Protein AF-G4Z3X9-F1 (afdb_monomer_lite)

Organism: Phytophthora sojae (strain P6497) (NCBI:txid1094619)

Structure (mmCIF, N/CA/C/O backbone):
data_AF-G4Z3X9-F1
#
_entry.id   AF-G4Z3X9-F1
#
loop_
_at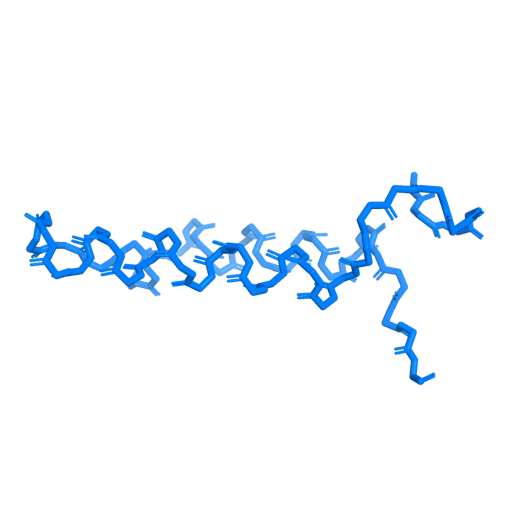om_site.group_PDB
_atom_site.id
_atom_site.type_symbol
_atom_site.label_a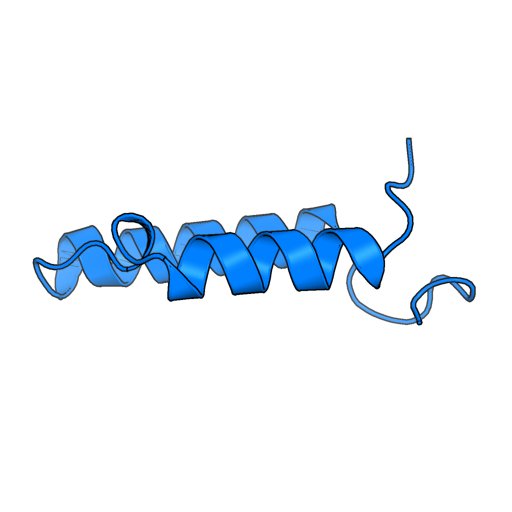tom_id
_atom_site.label_alt_id
_atom_site.label_comp_id
_atom_site.label_asym_id
_atom_site.label_entity_id
_atom_site.label_seq_id
_atom_site.pdbx_PDB_ins_code
_atom_site.Cartn_x
_atom_site.Cartn_y
_atom_site.Cartn_z
_atom_site.occupancy
_atom_site.B_iso_or_equiv
_atom_site.auth_seq_id
_atom_site.auth_comp_id
_atom_site.auth_asym_id
_atom_site.auth_atom_id
_atom_site.pdbx_PDB_model_num
ATOM 1 N N . MET A 1 1 ? 10.817 4.091 -13.655 1.00 49.47 1 MET A N 1
ATOM 2 C CA . MET A 1 1 ? 10.539 2.653 -13.425 1.00 49.47 1 MET A CA 1
ATOM 3 C C . MET A 1 1 ? 11.829 2.011 -12.956 1.00 49.47 1 MET A C 1
ATOM 5 O O . MET A 1 1 ? 12.838 2.237 -13.618 1.00 49.47 1 MET A O 1
ATOM 9 N N . ASN A 1 2 ? 11.844 1.274 -11.841 1.00 52.62 2 ASN A N 1
ATOM 10 C CA . ASN A 1 2 ? 13.102 0.811 -11.229 1.00 52.62 2 ASN A CA 1
ATOM 11 C C . ASN A 1 2 ? 13.803 -0.327 -12.019 1.00 52.62 2 ASN A C 1
ATOM 13 O O . ASN A 1 2 ? 14.558 -1.108 -11.463 1.00 52.62 2 ASN A O 1
ATOM 17 N N . ARG 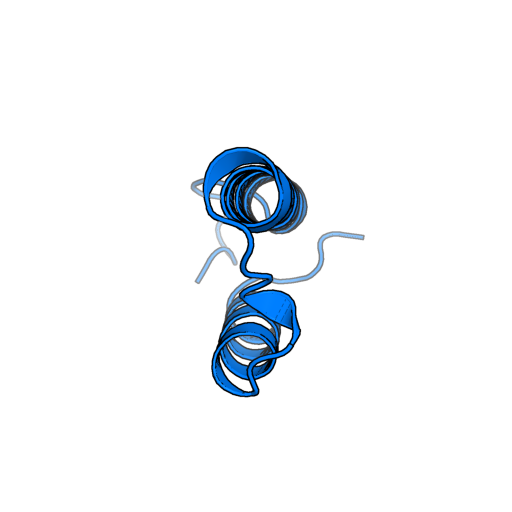A 1 3 ? 13.588 -0.402 -13.346 1.00 56.09 3 ARG A N 1
ATOM 18 C CA . ARG A 1 3 ? 14.310 -1.291 -14.278 1.00 56.09 3 ARG A CA 1
ATOM 19 C C . ARG A 1 3 ? 15.820 -1.045 -14.273 1.00 56.09 3 ARG A C 1
ATOM 21 O O . ARG A 1 3 ? 16.570 -1.916 -14.679 1.00 56.09 3 ARG A O 1
ATOM 28 N N . LYS A 1 4 ? 16.249 0.150 -13.855 1.00 66.06 4 LYS A N 1
ATOM 29 C CA . LYS A 1 4 ? 17.662 0.526 -13.725 1.00 66.06 4 LYS A CA 1
ATOM 30 C C . LYS A 1 4 ? 18.246 0.221 -12.334 1.00 66.06 4 LYS A C 1
ATOM 32 O O . LYS A 1 4 ? 19.410 0.532 -12.130 1.00 66.06 4 LYS A O 1
ATOM 37 N N . ARG A 1 5 ? 17.466 -0.337 -11.388 1.00 66.00 5 ARG A N 1
ATOM 38 C CA . ARG A 1 5 ? 17.864 -0.532 -9.974 1.00 66.00 5 ARG A CA 1
ATOM 39 C C . ARG A 1 5 ? 18.369 0.746 -9.280 1.00 66.00 5 ARG A C 1
ATOM 41 O O . ARG A 1 5 ? 19.244 0.707 -8.426 1.00 66.00 5 ARG A O 1
ATOM 48 N N . ILE A 1 6 ? 17.808 1.897 -9.642 1.00 74.81 6 ILE A N 1
ATOM 49 C CA . ILE A 1 6 ? 18.121 3.195 -9.042 1.00 74.81 6 ILE A CA 1
ATOM 50 C C . ILE A 1 6 ? 16.996 3.578 -8.075 1.00 74.81 6 ILE A C 1
ATOM 52 O O . ILE A 1 6 ? 15.853 3.799 -8.483 1.00 74.81 6 ILE A O 1
ATOM 56 N N . GLY A 1 7 ? 17.335 3.698 -6.790 1.00 78.25 7 GLY A N 1
ATOM 57 C CA . GLY A 1 7 ? 16.409 4.061 -5.715 1.00 78.25 7 GLY A CA 1
ATOM 58 C C . GLY A 1 7 ? 15.931 2.863 -4.889 1.00 78.25 7 GLY A C 1
ATOM 59 O O . GLY A 1 7 ? 16.494 1.775 -4.964 1.00 78.25 7 GLY A O 1
ATOM 60 N N . ASN A 1 8 ? 14.891 3.063 -4.072 1.00 82.06 8 ASN A N 1
ATOM 61 C CA . ASN A 1 8 ? 14.399 2.035 -3.146 1.00 82.06 8 ASN A CA 1
ATOM 62 C C . ASN A 1 8 ? 13.870 0.796 -3.893 1.00 82.06 8 ASN A C 1
ATOM 64 O O . ASN A 1 8 ? 13.093 0.919 -4.846 1.00 82.06 8 ASN A O 1
ATOM 68 N N . SER A 1 9 ? 14.244 -0.393 -3.417 1.00 82.69 9 SER A N 1
ATOM 69 C CA . SER A 1 9 ? 13.690 -1.655 -3.911 1.00 82.69 9 SER A CA 1
ATOM 70 C C . SER A 1 9 ? 12.203 -1.781 -3.561 1.00 82.69 9 SER A C 1
ATOM 72 O O . SER A 1 9 ? 11.695 -1.100 -2.662 1.00 82.69 9 SER A O 1
ATOM 74 N N . TYR A 1 10 ? 11.497 -2.684 -4.248 1.00 82.94 10 TYR A N 1
ATOM 75 C CA . TYR A 1 10 ? 10.102 -3.001 -3.929 1.00 82.94 10 TYR A CA 1
ATOM 76 C C . TYR A 1 10 ? 9.925 -3.387 -2.454 1.00 82.94 10 TYR A C 1
ATOM 78 O O . TYR A 1 10 ? 9.028 -2.869 -1.787 1.00 82.94 10 TYR A O 1
ATOM 86 N N . GLY A 1 11 ? 10.817 -4.235 -1.931 1.00 84.44 11 GLY A N 1
ATOM 87 C CA . GLY A 1 11 ? 10.807 -4.656 -0.531 1.00 84.44 11 GLY A CA 1
ATOM 88 C C . GLY A 1 11 ? 10.956 -3.475 0.426 1.00 84.44 11 GLY A C 1
ATOM 89 O O . GLY A 1 11 ? 10.141 -3.316 1.330 1.00 84.44 11 GLY A O 1
ATOM 90 N N . THR A 1 12 ? 11.915 -2.575 0.177 1.00 88.69 12 THR A N 1
ATOM 91 C CA . THR A 1 12 ? 12.100 -1.367 1.000 1.00 88.69 12 THR A CA 1
ATOM 92 C C . THR A 1 12 ? 10.861 -0.470 0.991 1.00 88.69 12 THR A C 1
ATOM 94 O O . THR A 1 12 ? 10.489 0.079 2.029 1.00 88.69 12 THR A O 1
ATOM 97 N N . ILE A 1 13 ? 10.205 -0.315 -0.163 1.00 86.62 13 ILE A N 1
ATOM 98 C CA . ILE A 1 13 ? 8.965 0.464 -0.274 1.00 86.62 13 ILE A CA 1
ATOM 99 C C . ILE A 1 13 ? 7.840 -0.206 0.527 1.00 86.62 13 ILE A C 1
ATOM 101 O O . ILE A 1 13 ? 7.161 0.474 1.297 1.00 86.62 13 ILE A O 1
ATOM 105 N N . CYS A 1 14 ? 7.670 -1.525 0.406 1.00 86.81 14 CYS A N 1
ATOM 106 C CA . CYS A 1 14 ? 6.657 -2.270 1.156 1.00 86.81 14 CYS A CA 1
ATOM 107 C C . CYS A 1 14 ? 6.877 -2.164 2.669 1.00 86.81 14 CYS A C 1
ATOM 109 O O . CYS A 1 14 ? 5.936 -1.847 3.391 1.00 86.81 14 CYS A O 1
ATOM 111 N N . SER A 1 15 ? 8.112 -2.326 3.150 1.00 89.06 15 SER A N 1
ATOM 112 C CA . SER A 1 15 ? 8.432 -2.196 4.577 1.00 89.06 15 SER A CA 1
ATOM 113 C C . SER A 1 15 ? 8.113 -0.801 5.124 1.00 89.06 15 SER A C 1
ATOM 115 O O . SER A 1 15 ? 7.534 -0.683 6.203 1.00 89.06 15 SER A O 1
ATOM 117 N N . LYS A 1 16 ? 8.411 0.266 4.365 1.00 91.12 16 LYS A N 1
ATOM 118 C CA . LYS A 1 16 ? 8.038 1.642 4.743 1.00 91.12 16 LYS A CA 1
ATO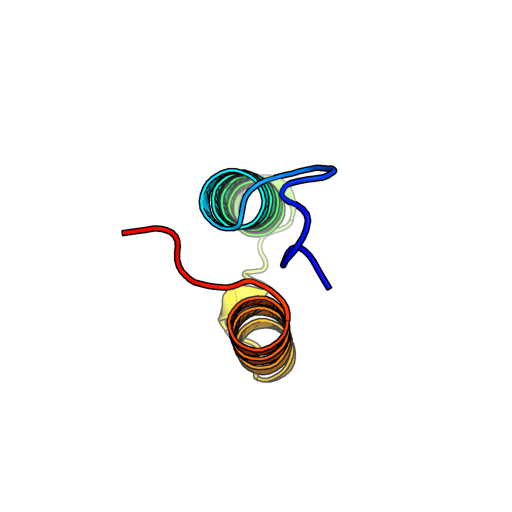M 119 C C . LYS A 1 16 ? 6.520 1.815 4.829 1.00 91.12 16 LYS A C 1
ATOM 121 O O . LYS A 1 16 ? 6.027 2.401 5.788 1.00 91.12 16 LYS A O 1
ATOM 126 N N . LEU A 1 17 ? 5.774 1.279 3.863 1.00 89.44 17 LEU A N 1
ATOM 127 C CA . LEU A 1 17 ? 4.309 1.332 3.879 1.00 89.44 17 LEU A CA 1
ATOM 128 C C . LEU A 1 17 ? 3.708 0.540 5.046 1.00 89.44 17 LEU A C 1
ATOM 130 O O . LEU A 1 17 ? 2.745 1.00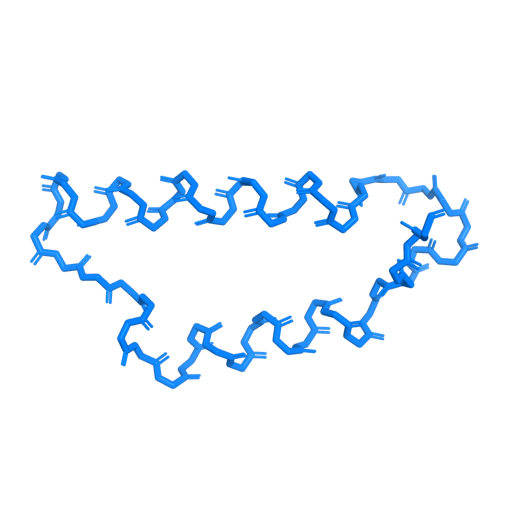9 5.651 1.00 89.44 17 LEU A O 1
ATOM 134 N N . CYS A 1 18 ? 4.288 -0.607 5.406 1.00 89.50 18 CYS A N 1
ATOM 135 C CA . CYS A 1 18 ? 3.894 -1.361 6.596 1.00 89.50 18 CYS A CA 1
ATOM 136 C C . CYS A 1 18 ? 4.100 -0.545 7.879 1.00 89.50 18 CYS A C 1
ATOM 138 O O . CYS A 1 18 ? 3.198 -0.503 8.712 1.00 89.50 18 CYS A O 1
ATOM 140 N N . ALA A 1 19 ? 5.234 0.148 8.019 1.00 92.19 19 ALA A N 1
ATOM 141 C CA . ALA A 1 19 ? 5.497 1.011 9.171 1.00 92.19 19 ALA A CA 1
ATOM 142 C C . ALA A 1 19 ? 4.502 2.183 9.257 1.00 92.19 19 ALA A C 1
ATOM 144 O O . ALA A 1 19 ? 3.955 2.457 10.323 1.00 92.19 19 ALA A O 1
ATOM 145 N N . VAL A 1 20 ? 4.201 2.832 8.126 1.00 89.50 20 VAL A N 1
ATOM 146 C CA . VAL A 1 20 ? 3.187 3.900 8.060 1.00 89.50 20 VAL A CA 1
ATOM 147 C C . VAL A 1 20 ? 1.805 3.367 8.444 1.00 89.50 20 VAL A C 1
ATOM 149 O O . VAL A 1 20 ? 1.113 3.981 9.255 1.00 89.50 20 VAL A O 1
ATOM 152 N N . ARG A 1 21 ? 1.407 2.201 7.918 1.00 89.81 21 ARG A N 1
ATOM 153 C CA . ARG A 1 21 ? 0.141 1.550 8.282 1.00 89.81 21 ARG A CA 1
ATOM 154 C C . ARG A 1 21 ? 0.084 1.226 9.774 1.00 89.81 21 ARG A C 1
ATOM 156 O O . ARG A 1 21 ? -0.936 1.499 10.401 1.00 89.81 21 ARG A O 1
ATOM 163 N N . TRP A 1 22 ? 1.156 0.665 10.335 1.00 91.88 22 TRP A N 1
ATOM 164 C CA . TRP A 1 22 ? 1.246 0.365 11.764 1.00 91.88 22 TRP A CA 1
ATOM 165 C C . TRP A 1 22 ? 1.048 1.625 12.605 1.00 91.88 22 TRP A C 1
ATOM 167 O O . TRP A 1 22 ? 0.212 1.619 13.504 1.00 91.88 22 TRP A O 1
ATOM 177 N N . ARG A 1 23 ? 1.725 2.725 12.251 1.00 92.69 23 ARG A N 1
ATOM 178 C CA . ARG A 1 23 ? 1.590 4.011 12.939 1.00 92.69 23 ARG A CA 1
ATOM 179 C C . ARG A 1 23 ? 0.148 4.508 12.934 1.00 92.69 23 ARG A C 1
ATOM 181 O O . ARG A 1 23 ? -0.390 4.827 13.984 1.00 92.69 23 ARG A O 1
ATOM 188 N N . HIS A 1 24 ? -0.505 4.533 11.772 1.00 88.88 24 HIS A N 1
ATOM 189 C CA . HIS A 1 24 ? -1.904 4.964 11.690 1.00 88.88 24 HIS A CA 1
ATOM 190 C C . HIS A 1 24 ? -2.836 4.065 12.506 1.00 88.88 24 HIS A C 1
ATOM 192 O O . HIS A 1 24 ? -3.726 4.571 13.187 1.00 88.88 24 HIS A O 1
ATOM 198 N N . ARG A 1 25 ? -2.603 2.749 12.489 1.00 90.00 25 ARG A N 1
ATOM 199 C CA . ARG A 1 25 ? -3.415 1.796 13.245 1.00 90.00 25 ARG A CA 1
ATOM 200 C C . ARG A 1 25 ? -3.233 1.952 14.755 1.00 90.00 25 ARG A C 1
ATOM 202 O O . ARG A 1 25 ? -4.216 1.860 15.479 1.00 90.00 25 ARG A O 1
ATOM 209 N N . PHE A 1 26 ? -1.999 2.144 15.216 1.00 90.25 26 PHE A N 1
ATOM 210 C CA . PHE A 1 26 ? -1.666 2.133 16.639 1.00 90.25 26 PHE A CA 1
ATOM 211 C C . PHE A 1 26 ? -1.776 3.517 17.292 1.00 90.25 26 PHE A C 1
ATOM 213 O O . PHE A 1 26 ? -2.326 3.631 18.379 1.00 90.25 26 PHE A O 1
ATOM 220 N N . GLU A 1 27 ? -1.309 4.571 16.622 1.00 90.38 27 GLU A N 1
ATOM 221 C CA . GLU A 1 27 ? -1.364 5.950 17.131 1.00 90.38 27 GLU A CA 1
ATOM 222 C C . GLU A 1 27 ? -2.650 6.675 16.709 1.00 90.38 27 GLU A C 1
ATOM 224 O O . GLU A 1 27 ? -3.165 7.506 17.449 1.00 90.38 27 GLU A O 1
ATOM 229 N N . GLY A 1 28 ? -3.172 6.380 15.514 1.00 85.75 28 GLY A N 1
ATOM 230 C CA . GLY A 1 28 ? -4.314 7.090 14.921 1.00 85.75 28 GLY A CA 1
ATOM 231 C C . GLY A 1 28 ? -5.655 6.358 15.005 1.00 85.75 28 GLY A C 1
ATOM 232 O O . GLY A 1 28 ? -6.655 6.894 14.536 1.00 85.75 28 GLY A O 1
ATOM 233 N N . GLY A 1 29 ? -5.688 5.131 15.540 1.00 88.62 29 GLY A N 1
ATOM 234 C CA . GLY A 1 29 ? -6.909 4.325 15.686 1.00 88.62 29 GLY A CA 1
ATOM 235 C C . GLY A 1 29 ? -7.590 3.924 14.370 1.00 88.62 29 GLY A C 1
ATOM 236 O O . GLY A 1 29 ? -8.714 3.427 14.387 1.00 88.62 29 GLY A O 1
ATOM 237 N N . TYR A 1 30 ? -6.931 4.122 13.225 1.00 85.56 30 TYR A N 1
ATOM 238 C CA . TYR A 1 30 ? -7.485 3.844 11.905 1.00 85.56 30 TYR A CA 1
ATOM 239 C C . TYR A 1 30 ? -6.497 3.057 11.052 1.00 85.56 30 TYR A C 1
ATOM 241 O O . TYR A 1 30 ? -5.314 3.379 10.967 1.00 85.56 30 TYR A O 1
ATOM 249 N N . ASP A 1 31 ? -6.996 2.028 10.374 1.00 84.69 31 ASP A N 1
ATOM 250 C CA . ASP A 1 31 ? -6.178 1.190 9.516 1.00 84.69 31 ASP A CA 1
ATOM 251 C C . ASP A 1 31 ? -6.334 1.581 8.033 1.00 84.69 31 ASP A C 1
ATOM 253 O O . ASP A 1 31 ? -7.300 1.173 7.388 1.00 84.69 31 ASP A O 1
ATOM 257 N N . PRO A 1 32 ? -5.375 2.302 7.420 1.00 80.19 32 PRO A N 1
ATOM 258 C CA . PRO A 1 32 ? -5.479 2.687 6.015 1.00 80.19 32 PRO A CA 1
ATOM 259 C C . PRO A 1 32 ? -5.562 1.484 5.080 1.00 80.19 32 PRO A C 1
ATOM 261 O O . PRO A 1 32 ? -6.079 1.605 3.974 1.00 80.19 32 PRO A O 1
ATOM 264 N N . GLY A 1 33 ? -5.099 0.308 5.499 1.00 78.19 33 GLY A N 1
ATOM 265 C CA . GLY A 1 33 ? -5.172 -0.871 4.662 1.00 78.19 33 GLY A CA 1
ATOM 266 C C . GLY A 1 33 ? -6.527 -1.565 4.606 1.00 78.19 33 GLY A C 1
ATOM 267 O O . GLY A 1 33 ? -6.646 -2.527 3.851 1.00 78.19 33 GLY A O 1
ATOM 268 N N . VAL A 1 34 ? -7.542 -1.078 5.330 1.00 77.56 34 VAL A N 1
ATOM 269 C CA . VAL A 1 34 ? -8.944 -1.440 5.055 1.00 77.56 34 VAL A CA 1
ATOM 270 C C . VAL A 1 34 ? -9.531 -0.647 3.881 1.00 77.56 34 VAL A C 1
ATOM 272 O O . VAL A 1 34 ? -10.609 -0.975 3.392 1.00 77.56 34 VAL A O 1
ATOM 275 N N . THR A 1 35 ? -8.822 0.371 3.379 1.00 83.81 35 THR A N 1
ATOM 276 C CA . THR A 1 35 ? -9.280 1.140 2.217 1.00 83.81 35 THR A CA 1
ATOM 277 C C . THR A 1 35 ? -8.908 0.493 0.896 1.00 83.81 35 THR A C 1
ATOM 279 O O . THR A 1 35 ? -7.787 0.020 0.688 1.00 83.81 35 THR A O 1
ATOM 282 N N . ALA A 1 36 ? -9.825 0.599 -0.066 1.00 84.56 36 ALA A N 1
ATOM 283 C CA . ALA A 1 36 ? -9.560 0.243 -1.455 1.00 84.56 36 ALA A CA 1
ATOM 284 C C . ALA A 1 36 ? -8.366 1.028 -2.039 1.00 84.56 36 ALA A C 1
ATOM 286 O O . ALA A 1 36 ? -7.602 0.492 -2.842 1.00 84.56 36 ALA A O 1
ATOM 287 N N . GLN A 1 37 ? -8.157 2.275 -1.600 1.00 83.31 37 GLN A N 1
ATOM 288 C CA . GLN A 1 37 ? -7.045 3.119 -2.044 1.00 83.31 37 GLN A CA 1
ATOM 289 C C . GLN A 1 37 ? -5.678 2.526 -1.678 1.00 83.31 37 GLN A C 1
ATOM 291 O O . GLN A 1 37 ? -4.764 2.546 -2.501 1.00 83.31 37 GLN A O 1
ATOM 296 N N . HIS A 1 38 ? -5.538 1.939 -0.488 1.00 83.81 38 HIS A N 1
ATOM 297 C CA . HIS A 1 38 ? -4.292 1.296 -0.071 1.00 83.81 38 HIS A CA 1
ATOM 298 C C . HIS A 1 38 ? -3.970 0.055 -0.916 1.00 83.81 38 HIS A C 1
ATOM 300 O O . HIS A 1 38 ? -2.826 -0.136 -1.336 1.00 83.81 38 HIS A O 1
ATOM 306 N N . ALA A 1 39 ? -4.979 -0.755 -1.250 1.00 84.81 39 ALA A N 1
ATOM 307 C CA . ALA A 1 39 ? -4.810 -1.896 -2.150 1.00 84.81 39 ALA A CA 1
ATOM 308 C C . ALA A 1 39 ? -4.424 -1.458 -3.577 1.00 84.81 39 ALA A C 1
ATOM 310 O O . ALA A 1 39 ? -3.544 -2.060 -4.201 1.00 84.81 39 ALA A O 1
ATOM 311 N N . LEU A 1 40 ? -5.033 -0.380 -4.087 1.00 87.50 40 LEU A N 1
ATOM 312 C CA . LEU A 1 40 ? -4.695 0.205 -5.389 1.00 87.50 40 LEU A CA 1
ATOM 313 C C . LEU A 1 40 ? -3.266 0.760 -5.418 1.00 87.50 40 LEU A C 1
ATOM 315 O O . LEU A 1 40 ? -2.549 0.519 -6.390 1.00 87.50 40 LEU A O 1
ATOM 319 N N . LEU A 1 41 ? -2.828 1.431 -4.349 1.00 86.81 41 LEU A N 1
ATOM 320 C CA . LEU A 1 41 ? -1.457 1.923 -4.198 1.00 86.81 41 LEU A CA 1
ATOM 321 C C . LEU A 1 41 ? -0.444 0.773 -4.272 1.00 86.81 41 LEU A C 1
ATOM 323 O O . LEU A 1 41 ? 0.480 0.822 -5.084 1.00 86.81 41 LEU A O 1
ATOM 327 N N . LEU A 1 42 ? -0.641 -0.289 -3.484 1.00 84.19 42 LEU A N 1
ATOM 328 C CA . LEU A 1 42 ? 0.247 -1.458 -3.488 1.00 84.19 42 LEU A CA 1
ATOM 329 C C . LEU A 1 42 ? 0.280 -2.149 -4.857 1.00 84.19 42 LEU A C 1
ATOM 331 O O . LEU A 1 42 ? 1.351 -2.526 -5.342 1.00 84.19 42 LEU A O 1
ATOM 335 N N . ARG A 1 43 ? -0.877 -2.268 -5.521 1.00 85.44 43 ARG A N 1
ATOM 336 C CA . ARG A 1 43 ? -0.976 -2.822 -6.879 1.00 85.44 43 ARG A CA 1
ATOM 337 C C . ARG A 1 43 ? -0.247 -1.953 -7.906 1.00 85.44 43 ARG A C 1
ATOM 339 O O . ARG A 1 43 ? 0.403 -2.495 -8.799 1.00 85.44 43 ARG A O 1
ATOM 346 N N . GLY A 1 44 ? -0.326 -0.629 -7.776 1.00 85.69 44 GLY A N 1
ATOM 347 C CA . GLY A 1 44 ? 0.422 0.323 -8.595 1.00 85.69 44 GLY A CA 1
ATOM 348 C C . GLY A 1 44 ? 1.927 0.160 -8.405 1.00 85.69 44 GLY A C 1
ATOM 349 O O . GLY A 1 44 ? 2.648 -0.061 -9.374 1.00 85.69 44 GLY A O 1
ATOM 350 N N . ILE A 1 45 ? 2.397 0.158 -7.157 1.00 84.62 45 ILE A N 1
ATOM 351 C CA . ILE A 1 45 ? 3.817 -0.026 -6.828 1.00 84.62 45 ILE A CA 1
ATOM 352 C C . ILE A 1 45 ? 4.339 -1.339 -7.416 1.00 84.62 45 ILE A C 1
ATOM 354 O O . ILE A 1 45 ? 5.369 -1.327 -8.088 1.00 84.62 45 ILE A O 1
ATOM 358 N N . ARG A 1 46 ? 3.599 -2.444 -7.263 1.00 80.56 46 ARG A N 1
ATOM 359 C CA . ARG A 1 46 ? 3.966 -3.748 -7.837 1.00 80.56 46 ARG A CA 1
ATOM 360 C C . ARG A 1 46 ? 4.015 -3.749 -9.371 1.00 80.56 46 ARG A C 1
ATOM 362 O O . ARG A 1 46 ? 4.785 -4.502 -9.945 1.00 80.56 46 ARG A O 1
ATOM 369 N N . ARG A 1 47 ? 3.220 -2.920 -10.057 1.00 79.44 47 ARG A N 1
ATOM 370 C CA . ARG A 1 47 ? 3.324 -2.746 -11.522 1.00 79.44 47 ARG A CA 1
ATOM 371 C C . ARG A 1 47 ? 4.544 -1.912 -11.928 1.00 79.44 47 ARG A C 1
ATOM 373 O O . ARG A 1 47 ? 5.096 -2.129 -13.003 1.00 79.44 47 ARG A O 1
ATOM 380 N N . PHE A 1 48 ? 4.954 -0.954 -11.096 1.00 70.62 48 PHE A N 1
ATOM 381 C CA . PHE A 1 48 ? 6.046 -0.016 -11.398 1.00 70.62 48 PHE A CA 1
ATOM 382 C C . PHE A 1 48 ? 7.426 -0.447 -10.884 1.00 70.62 48 PHE A C 1
ATOM 384 O O . PHE A 1 48 ? 8.444 0.150 -11.261 1.00 70.62 48 PHE A O 1
ATOM 391 N N . THR A 1 49 ? 7.476 -1.485 -10.056 1.00 67.50 49 THR A N 1
ATOM 392 C CA . THR A 1 49 ? 8.701 -2.125 -9.578 1.00 67.50 49 THR A CA 1
ATOM 393 C C . THR A 1 49 ? 8.700 -3.575 -10.032 1.00 67.50 49 THR A C 1
ATOM 395 O O . THR A 1 49 ? 7.737 -4.299 -9.800 1.00 67.50 49 THR A O 1
ATOM 398 N N . SER A 1 50 ? 9.758 -3.997 -10.721 1.00 64.94 50 SER A N 1
ATOM 399 C CA . SER A 1 50 ? 9.954 -5.422 -10.964 1.00 64.94 50 SER A CA 1
ATOM 400 C C . SER A 1 50 ? 10.111 -6.096 -9.597 1.00 64.94 50 SER A C 1
ATOM 402 O O . SER A 1 50 ? 10.894 -5.586 -8.788 1.00 64.94 50 SER A O 1
ATOM 404 N N . PRO A 1 51 ? 9.371 -7.177 -9.292 1.00 58.38 51 PRO A N 1
ATOM 405 C CA . PRO A 1 51 ? 9.685 -7.994 -8.134 1.00 58.38 51 PRO A CA 1
ATOM 406 C C . PRO A 1 51 ? 11.060 -8.587 -8.414 1.00 58.38 51 PRO A C 1
ATOM 408 O O . PRO A 1 51 ? 11.217 -9.416 -9.306 1.00 58.38 51 PRO A O 1
ATOM 411 N N . GLU A 1 52 ? 12.074 -8.065 -7.743 1.00 60.75 52 GLU A N 1
ATOM 412 C CA . GLU A 1 52 ? 13.382 -8.691 -7.778 1.00 60.75 52 GLU A CA 1
ATOM 413 C C . GLU A 1 52 ? 13.247 -9.934 -6.906 1.00 60.75 52 GLU A C 1
ATOM 415 O O . GLU A 1 52 ? 13.060 -9.816 -5.694 1.00 60.75 52 GLU A O 1
ATOM 420 N N . VAL A 1 53 ? 13.157 -11.082 -7.582 1.00 50.47 53 VAL A N 1
ATOM 421 C CA . VAL A 1 53 ? 13.237 -12.413 -6.975 1.00 50.47 53 VAL A CA 1
ATOM 422 C C . VAL A 1 53 ? 14.645 -12.606 -6.439 1.00 50.47 53 VAL A C 1
ATOM 424 O O . VAL A 1 53 ? 15.592 -12.225 -7.168 1.00 50.47 53 VAL A O 1
#

Secondary structure (DSSP, 8-state):
-GGG--S--HHHHHHHHHHHHHHHHHHSS--GGGSHHHHHHHHHHHHHS----

pLDDT: mean 80.38, std 11.43, range [49.47, 92.69]

Seq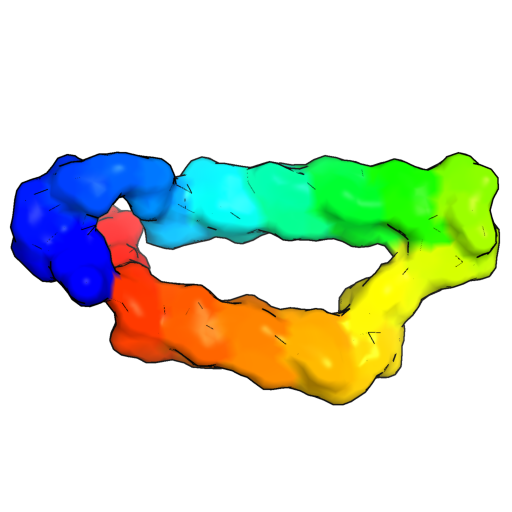uence (53 aa):
MNRKRIGNSYGTICSKLCAVRWRHRFEGGYDPGVTAQHALLLRGIRRFTSPEV

Foldseek 3Di:
DCPVVPDDALVRVVVVVVVVQCCCVPVVVDGCVVDPVVVVVNVVSPVVHPPPD

Radius of gyration: 12.48 Å; chains: 1; bounding box: 28×20×31 Å